Protein AF-A0A8J6S9C6-F1 (afdb_monomer_lite)

Secondary structure (DSSP, 8-state):
-HHHHHHHHHHHHHHHHHHHHHHHH-TTS-HHHHHHHHHHHHHHHHHHHHHHHHHHHHHHHHHHT-

pLDDT: mean 73.83, std 8.44, range [50.81, 88.62]

Structure (mmCIF, N/CA/C/O backbone):
data_AF-A0A8J6S9C6-F1
#
_entry.id   AF-A0A8J6S9C6-F1
#
loop_
_atom_site.group_PDB
_atom_site.id
_atom_site.type_symbol
_atom_site.label_atom_id
_atom_site.label_alt_id
_atom_site.label_comp_id
_atom_site.label_asym_id
_atom_site.label_entity_id
_atom_site.label_seq_id
_atom_site.pdbx_PDB_ins_code
_atom_site.Cartn_x
_atom_site.Cartn_y
_atom_site.Cartn_z
_atom_site.occupancy
_atom_site.B_iso_or_equiv
_atom_site.auth_seq_id
_atom_site.auth_comp_id
_atom_site.auth_asym_id
_atom_site.auth_atom_id
_atom_site.pdbx_PDB_model_num
ATOM 1 N N . MET A 1 1 ? 8.436 -9.504 -20.436 1.00 62.69 1 MET A N 1
ATOM 2 C CA . MET A 1 1 ? 7.941 -8.299 -19.733 1.00 62.69 1 MET A CA 1
ATOM 3 C C . MET A 1 1 ? 7.223 -8.643 -18.428 1.00 62.69 1 MET A C 1
ATOM 5 O O . MET A 1 1 ? 7.499 -7.962 -17.464 1.00 62.69 1 MET A O 1
ATOM 9 N N . ILE A 1 2 ? 6.506 -9.772 -18.342 1.00 72.88 2 ILE A N 1
ATOM 10 C CA . ILE A 1 2 ? 5.753 -10.259 -17.158 1.00 72.88 2 ILE A CA 1
ATOM 11 C C . ILE A 1 2 ? 6.556 -10.339 -15.837 1.00 72.88 2 ILE A C 1
ATOM 13 O O . ILE A 1 2 ? 6.000 -10.187 -14.753 1.00 72.88 2 ILE A O 1
ATOM 17 N N . CYS A 1 3 ? 7.873 -10.567 -15.888 1.00 74.38 3 CYS A N 1
ATOM 18 C CA . CYS A 1 3 ? 8.683 -10.731 -14.675 1.00 74.38 3 CYS A CA 1
ATOM 19 C C . CYS A 1 3 ? 8.697 -9.480 -13.783 1.00 74.38 3 CYS A C 1
ATOM 21 O O . CYS A 1 3 ? 8.760 -9.607 -12.563 1.00 74.38 3 CYS A O 1
ATOM 23 N N . VAL A 1 4 ? 8.627 -8.283 -14.374 1.00 75.69 4 VAL A N 1
ATOM 24 C CA . VAL A 1 4 ? 8.676 -7.023 -13.616 1.00 75.69 4 VAL A CA 1
ATOM 25 C C . VAL A 1 4 ? 7.377 -6.823 -12.841 1.00 75.69 4 VAL A C 1
ATOM 27 O O . VAL A 1 4 ? 7.413 -6.475 -11.663 1.00 75.69 4 VAL A O 1
ATOM 30 N N . GLU A 1 5 ? 6.239 -7.124 -13.463 1.00 74.56 5 GLU A N 1
ATOM 31 C CA . GLU A 1 5 ? 4.921 -7.022 -12.832 1.00 74.56 5 GLU A CA 1
ATOM 32 C C . GLU A 1 5 ? 4.775 -8.003 -11.657 1.00 74.56 5 GLU A C 1
ATOM 34 O O . GLU A 1 5 ? 4.284 -7.628 -10.593 1.00 74.56 5 GLU A O 1
ATOM 39 N N . VAL A 1 6 ? 5.273 -9.235 -11.798 1.00 81.44 6 VAL A N 1
ATOM 40 C CA . VAL A 1 6 ? 5.212 -10.249 -10.728 1.00 81.44 6 VAL A CA 1
ATOM 41 C C . VAL A 1 6 ? 6.105 -9.878 -9.542 1.00 81.44 6 VAL A C 1
ATOM 43 O O . VAL A 1 6 ? 5.677 -9.988 -8.392 1.00 81.44 6 VAL A O 1
ATOM 46 N N . ILE A 1 7 ? 7.325 -9.396 -9.802 1.00 82.25 7 ILE A N 1
ATOM 47 C CA . ILE A 1 7 ? 8.229 -8.912 -8.747 1.00 82.25 7 ILE A CA 1
ATOM 48 C C . ILE A 1 7 ? 7.593 -7.729 -8.012 1.00 82.25 7 ILE A C 1
ATOM 50 O O . ILE A 1 7 ? 7.639 -7.665 -6.784 1.00 82.25 7 ILE A O 1
ATOM 54 N N . TYR A 1 8 ? 6.945 -6.827 -8.746 1.00 77.12 8 TYR A N 1
ATOM 55 C CA . TYR A 1 8 ? 6.272 -5.678 -8.16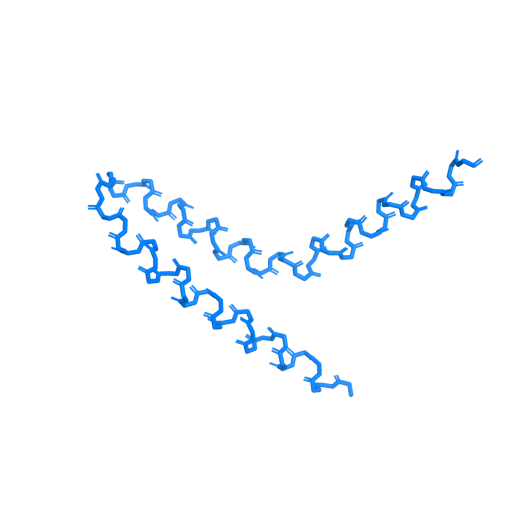0 1.00 77.12 8 TYR A CA 1
ATOM 56 C C . TYR A 1 8 ? 5.114 -6.091 -7.241 1.00 77.12 8 TYR A C 1
ATOM 58 O O . TYR A 1 8 ? 5.020 -5.610 -6.112 1.00 77.12 8 TYR A O 1
ATOM 66 N N . LEU A 1 9 ? 4.274 -7.032 -7.682 1.00 78.31 9 LEU A N 1
ATOM 67 C CA . LEU A 1 9 ? 3.174 -7.570 -6.876 1.00 78.31 9 LEU A CA 1
ATOM 68 C C . LEU A 1 9 ? 3.675 -8.293 -5.618 1.00 78.31 9 LEU A C 1
ATOM 70 O O . LEU A 1 9 ? 3.083 -8.142 -4.547 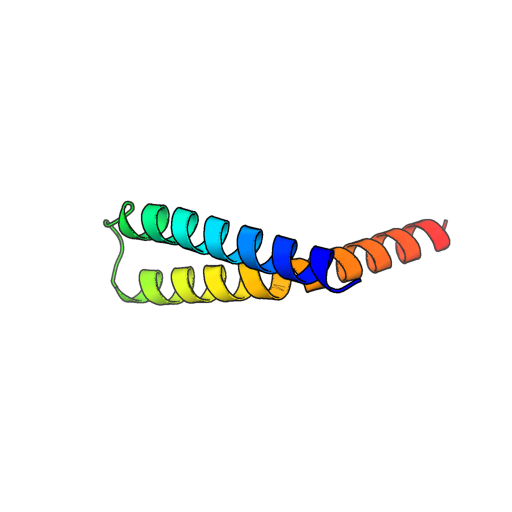1.00 78.31 9 LEU A O 1
ATOM 74 N N . LEU A 1 10 ? 4.785 -9.030 -5.712 1.00 81.12 10 LEU A N 1
ATOM 75 C CA . LEU A 1 10 ? 5.423 -9.674 -4.559 1.00 81.12 10 LEU A CA 1
ATOM 76 C C . LEU A 1 10 ? 5.931 -8.646 -3.542 1.00 81.12 10 LEU A C 1
ATOM 78 O O . LEU A 1 10 ? 5.663 -8.780 -2.345 1.00 81.12 10 LEU A O 1
ATOM 82 N N . ILE 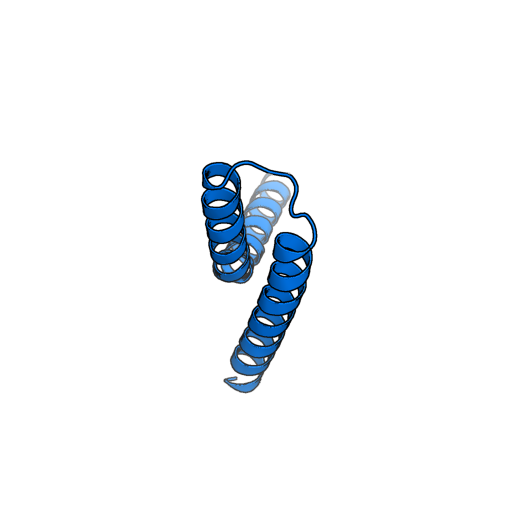A 1 11 ? 6.615 -7.599 -4.008 1.00 79.25 11 ILE A N 1
ATOM 83 C CA . ILE A 1 11 ? 7.113 -6.513 -3.153 1.00 79.25 11 ILE A CA 1
ATOM 84 C C . ILE A 1 11 ? 5.940 -5.785 -2.485 1.00 79.25 11 ILE A C 1
ATOM 86 O O . ILE A 1 11 ? 5.954 -5.594 -1.268 1.00 79.25 11 ILE A O 1
ATOM 90 N N . ALA A 1 12 ? 4.897 -5.456 -3.251 1.00 76.06 12 ALA A N 1
ATOM 91 C CA . ALA A 1 12 ? 3.697 -4.790 -2.752 1.00 76.06 12 ALA A CA 1
ATOM 92 C C . ALA A 1 12 ? 2.982 -5.624 -1.680 1.00 76.06 12 ALA A C 1
ATOM 94 O O . ALA A 1 12 ? 2.646 -5.106 -0.617 1.00 76.06 12 ALA A O 1
ATOM 95 N N . THR A 1 13 ? 2.815 -6.929 -1.909 1.00 78.44 13 THR A N 1
ATOM 96 C CA . THR A 1 13 ? 2.162 -7.832 -0.945 1.00 78.44 13 THR A CA 1
ATOM 97 C C . THR A 1 13 ? 3.000 -7.987 0.326 1.00 78.44 13 THR A C 1
ATOM 99 O O . THR A 1 13 ? 2.467 -8.000 1.437 1.00 78.44 13 THR A O 1
ATOM 102 N N . THR A 1 14 ? 4.326 -8.048 0.191 1.00 80.12 14 THR A N 1
ATOM 103 C CA . THR A 1 14 ? 5.243 -8.164 1.335 1.00 80.12 14 THR A CA 1
ATOM 104 C C . THR A 1 14 ? 5.204 -6.907 2.201 1.00 80.12 14 THR A C 1
ATOM 106 O O . THR A 1 14 ? 4.998 -6.997 3.412 1.00 80.12 14 THR A O 1
ATOM 109 N N . LEU A 1 15 ? 5.323 -5.730 1.579 1.00 74.88 15 LEU A N 1
ATOM 110 C CA . LEU A 1 15 ? 5.186 -4.441 2.258 1.00 74.88 15 LEU A CA 1
ATOM 111 C C . LEU A 1 15 ? 3.819 -4.319 2.927 1.00 74.88 15 LEU A C 1
ATOM 113 O O . LEU A 1 15 ? 3.754 -3.994 4.109 1.00 74.88 15 LEU A O 1
ATOM 117 N N . PHE A 1 16 ? 2.744 -4.666 2.222 1.00 76.44 16 PHE A N 1
ATOM 118 C CA . PHE A 1 16 ? 1.396 -4.654 2.779 1.00 76.44 16 PHE A CA 1
ATOM 119 C C . PHE A 1 16 ? 1.285 -5.499 4.053 1.00 76.44 16 PHE A C 1
ATOM 121 O O . PHE A 1 16 ? 0.694 -5.063 5.039 1.00 76.44 16 PHE A O 1
ATOM 128 N N . THR A 1 17 ? 1.906 -6.679 4.070 1.00 77.19 17 THR A N 1
ATOM 129 C CA . THR A 1 17 ? 1.870 -7.586 5.225 1.00 77.19 17 THR A CA 1
ATOM 130 C C . THR A 1 17 ? 2.680 -7.044 6.411 1.00 77.19 17 THR A C 1
ATOM 132 O O . THR A 1 17 ? 2.218 -7.126 7.548 1.00 77.19 17 THR A O 1
ATOM 135 N N . ILE A 1 18 ? 3.848 -6.438 6.160 1.00 77.50 18 ILE A N 1
ATOM 136 C CA . ILE A 1 18 ? 4.689 -5.804 7.196 1.00 77.50 18 ILE A CA 1
ATOM 137 C C . ILE A 1 18 ? 3.968 -4.609 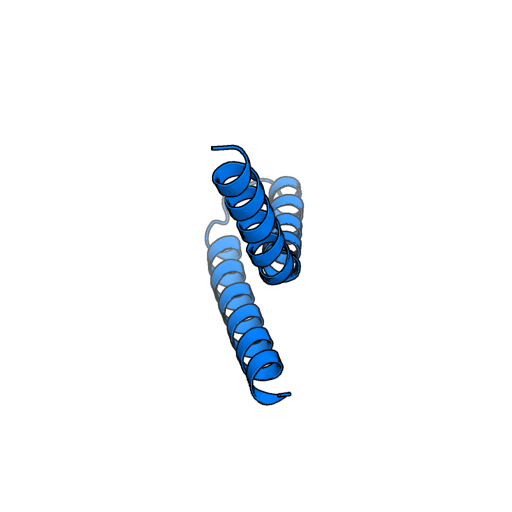7.820 1.00 77.50 18 ILE A C 1
ATOM 139 O O . ILE A 1 18 ? 3.875 -4.498 9.042 1.00 77.50 18 ILE A O 1
ATOM 143 N N . TRP A 1 19 ? 3.426 -3.730 6.981 1.00 71.69 19 TRP A N 1
ATOM 144 C CA . TRP A 1 19 ? 2.652 -2.585 7.439 1.00 71.69 19 TRP A CA 1
ATOM 145 C C . TRP A 1 19 ? 1.396 -3.023 8.191 1.00 71.69 19 TRP A C 1
ATOM 147 O O . TRP A 1 19 ? 1.035 -2.400 9.187 1.00 71.69 19 TRP A O 1
ATOM 157 N N . LEU A 1 20 ? 0.763 -4.124 7.775 1.00 69.75 20 LEU A N 1
ATOM 158 C CA . LEU A 1 20 ? -0.363 -4.706 8.496 1.00 69.75 20 LEU A CA 1
ATOM 159 C C . LEU A 1 20 ? -0.007 -5.203 9.887 1.00 69.75 20 LEU A C 1
ATOM 161 O O . LEU A 1 20 ? -0.794 -5.025 10.819 1.00 69.75 20 LEU A O 1
ATOM 165 N N . ASP A 1 21 ? 1.137 -5.865 10.014 1.00 74.00 21 ASP A N 1
ATOM 166 C CA . 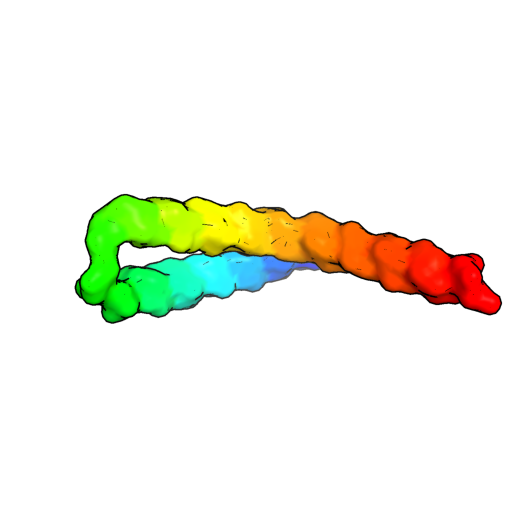ASP A 1 21 ? 1.640 -6.328 11.300 1.00 74.00 21 ASP A CA 1
ATOM 167 C C . ASP A 1 21 ? 1.932 -5.135 12.217 1.00 74.00 21 ASP A C 1
ATOM 169 O O . ASP A 1 21 ? 1.450 -5.089 13.350 1.00 74.00 21 ASP A O 1
ATOM 173 N N . PHE A 1 22 ? 2.586 -4.103 11.679 1.00 68.19 22 PHE A N 1
ATOM 174 C CA . PHE A 1 22 ? 2.870 -2.857 12.389 1.00 68.19 22 PHE A CA 1
ATOM 175 C C . PHE A 1 22 ? 1.586 -2.164 12.868 1.00 68.19 22 PHE A C 1
ATOM 177 O O . PHE A 1 22 ? 1.443 -1.827 14.042 1.00 68.19 22 PHE A O 1
ATOM 184 N N . PHE A 1 23 ? 0.590 -2.060 11.989 1.00 65.62 23 PHE A N 1
ATOM 185 C CA . PHE A 1 23 ? -0.704 -1.455 12.295 1.00 65.62 23 PHE A CA 1
ATOM 186 C C . PHE A 1 23 ? -1.520 -2.273 13.314 1.00 65.62 23 PHE A C 1
ATOM 188 O O . PHE A 1 23 ? -2.293 -1.727 14.100 1.00 65.62 23 PHE A O 1
ATOM 195 N N . LYS A 1 24 ? -1.355 -3.603 13.335 1.00 68.25 24 LYS A N 1
ATOM 196 C CA . LYS A 1 24 ? -1.942 -4.472 14.371 1.00 68.25 24 LYS A CA 1
ATOM 197 C C . LYS A 1 24 ? -1.242 -4.332 15.722 1.00 68.25 24 LYS A C 1
ATOM 199 O O . LYS A 1 24 ? -1.891 -4.585 16.742 1.00 68.25 24 LYS A O 1
ATOM 204 N N . ARG A 1 25 ? 0.045 -3.982 15.723 1.00 68.25 25 ARG A N 1
ATOM 205 C CA . ARG A 1 25 ? 0.893 -3.847 16.913 1.00 68.25 25 ARG A CA 1
ATOM 206 C C . ARG A 1 25 ? 0.672 -2.515 17.638 1.00 68.25 25 ARG A C 1
ATOM 208 O O . ARG A 1 25 ? 0.726 -2.495 18.863 1.00 68.25 25 ARG A O 1
ATOM 215 N N . ASP A 1 26 ? 0.291 -1.462 16.914 1.00 64.00 26 ASP A N 1
ATOM 216 C CA . ASP A 1 26 ? -0.047 -0.117 17.428 1.00 64.00 26 ASP A CA 1
ATOM 217 C C . ASP A 1 26 ? -1.470 -0.029 18.049 1.00 64.00 26 ASP A C 1
ATOM 219 O O . ASP A 1 26 ? -2.311 0.825 17.753 1.00 64.00 26 ASP A O 1
ATOM 223 N N . ARG A 1 27 ? -1.799 -1.008 18.898 1.00 53.69 27 ARG A N 1
ATOM 224 C CA . ARG A 1 27 ? -3.167 -1.383 19.296 1.00 53.69 27 ARG A CA 1
ATOM 225 C C . ARG A 1 27 ? -3.777 -0.536 20.431 1.00 53.69 27 ARG A C 1
ATOM 227 O O . ARG A 1 27 ? -4.391 -1.101 21.334 1.00 53.69 27 ARG A O 1
ATOM 234 N N . THR A 1 28 ? -3.670 0.793 20.370 1.00 61.19 28 THR A N 1
ATOM 235 C CA . THR A 1 28 ? -4.250 1.709 21.388 1.00 61.19 28 THR A CA 1
ATOM 236 C C . THR A 1 28 ? -5.447 2.539 20.882 1.00 61.19 28 THR A C 1
ATOM 238 O O . THR A 1 28 ? -6.065 3.273 21.648 1.00 61.19 28 THR A O 1
ATOM 241 N N . TRP A 1 29 ? -5.853 2.408 19.614 1.00 55.75 29 TRP A N 1
ATOM 242 C CA . TRP A 1 29 ? -6.824 3.325 18.993 1.00 55.75 29 TRP A CA 1
ATOM 243 C C . TRP A 1 29 ? -8.211 2.701 18.746 1.00 55.75 29 TRP A C 1
ATOM 245 O O . TRP A 1 29 ? -8.337 1.511 18.442 1.00 55.75 29 TRP A O 1
ATOM 255 N N . LYS A 1 30 ? -9.268 3.525 18.885 1.00 60.31 30 LYS A N 1
ATOM 256 C CA . LYS A 1 30 ? -10.692 3.174 18.693 1.00 60.31 30 LYS A CA 1
ATOM 257 C C . LYS A 1 30 ? -10.911 2.459 17.352 1.00 60.31 30 LYS A C 1
ATOM 259 O O . LYS A 1 30 ? -10.450 2.911 16.311 1.00 60.31 30 LYS A O 1
ATOM 264 N N . THR A 1 31 ? -11.693 1.382 17.370 1.00 60.56 31 THR A N 1
ATOM 265 C CA . THR A 1 31 ? -11.945 0.432 16.266 1.00 60.56 31 THR A CA 1
ATOM 266 C C . THR A 1 31 ? -12.282 1.055 14.898 1.00 60.56 31 THR A C 1
ATOM 268 O O . THR A 1 31 ? -12.027 0.422 13.876 1.00 60.56 31 THR A O 1
ATOM 271 N N . GLN A 1 32 ? -12.817 2.281 14.848 1.00 60.94 32 GLN A N 1
ATOM 272 C CA . GLN A 1 32 ? -13.140 2.978 13.595 1.00 60.94 32 GLN A CA 1
ATOM 273 C C . GLN A 1 32 ? -11.914 3.566 12.876 1.00 60.94 32 GLN A C 1
ATOM 275 O O . GLN A 1 32 ? -11.796 3.407 11.663 1.00 60.94 32 GLN A O 1
ATOM 280 N N . GLU A 1 33 ? -10.955 4.132 13.614 1.00 64.00 33 GLU A N 1
ATOM 281 C CA . GLU A 1 33 ? -9.688 4.652 13.064 1.00 64.00 33 GLU A CA 1
ATOM 282 C C . GLU A 1 33 ? -8.868 3.523 12.422 1.00 64.00 33 GLU A C 1
ATOM 284 O O . GLU A 1 33 ? -8.166 3.694 11.424 1.00 64.00 33 GLU A O 1
ATOM 289 N N . ARG A 1 34 ? -9.020 2.313 12.970 1.00 66.94 34 ARG A N 1
ATOM 290 C CA . ARG A 1 34 ? -8.319 1.117 12.513 1.00 66.94 34 ARG A CA 1
ATOM 291 C C . ARG A 1 34 ? -8.765 0.661 11.119 1.00 66.94 34 ARG A C 1
ATOM 293 O O . ARG A 1 34 ? -7.954 0.159 10.346 1.00 66.94 34 ARG A O 1
ATOM 300 N N . LEU A 1 35 ? -10.048 0.821 10.802 1.00 69.31 35 LEU A N 1
ATOM 301 C CA . LEU A 1 35 ? -10.604 0.467 9.494 1.00 69.31 35 LEU A CA 1
ATOM 302 C C . LEU A 1 35 ? -10.188 1.495 8.437 1.00 69.31 35 LEU A C 1
ATOM 304 O O . LEU A 1 35 ? -9.759 1.107 7.354 1.00 69.31 35 LEU A O 1
ATOM 308 N N . ALA A 1 36 ? -10.219 2.784 8.787 1.00 67.50 36 ALA A N 1
ATOM 309 C CA . ALA A 1 36 ? -9.752 3.858 7.916 1.00 67.50 36 ALA A CA 1
ATOM 310 C C . ALA A 1 36 ? -8.256 3.722 7.585 1.00 67.50 36 ALA A C 1
ATOM 312 O O . ALA A 1 36 ? -7.886 3.773 6.416 1.00 67.50 36 ALA A O 1
ATOM 313 N N . GLY A 1 37 ? -7.397 3.460 8.577 1.00 73.94 37 GLY A N 1
ATOM 314 C CA . GLY A 1 37 ? -5.965 3.266 8.331 1.00 73.94 37 GLY A CA 1
ATOM 315 C C . GLY A 1 37 ? -5.647 2.009 7.517 1.00 73.94 37 GLY A C 1
ATOM 316 O O . GLY A 1 37 ? -4.779 2.055 6.651 1.00 73.94 37 GLY A O 1
ATOM 317 N N . PHE A 1 38 ? -6.399 0.919 7.707 1.00 72.31 38 PHE A N 1
ATOM 318 C CA . PHE A 1 38 ? -6.283 -0.281 6.871 1.00 72.31 38 PHE A CA 1
ATOM 319 C C . PHE A 1 38 ? -6.660 0.007 5.413 1.00 72.31 38 PHE A C 1
ATOM 321 O O . PHE A 1 38 ? -5.922 -0.364 4.502 1.00 72.31 38 PHE A O 1
ATOM 328 N N . VAL A 1 39 ? -7.784 0.693 5.184 1.00 75.19 39 VAL A N 1
ATOM 329 C CA . VAL A 1 39 ? -8.230 1.079 3.837 1.00 75.19 39 VAL A CA 1
ATOM 330 C C . VAL A 1 39 ? -7.206 2.004 3.184 1.00 75.19 39 VAL A C 1
ATOM 332 O O . VAL A 1 39 ? -6.823 1.756 2.046 1.00 75.19 39 VAL A O 1
ATOM 335 N N . THR A 1 40 ? -6.684 2.994 3.909 1.00 75.50 40 THR A N 1
ATOM 336 C CA . THR A 1 40 ? -5.608 3.868 3.421 1.00 75.50 40 THR A CA 1
ATOM 337 C C . THR A 1 40 ? -4.357 3.080 3.048 1.00 75.50 40 THR A C 1
ATOM 339 O O . THR A 1 40 ? -3.746 3.378 2.031 1.00 75.50 40 THR A O 1
ATOM 342 N N . LEU A 1 41 ? -3.995 2.041 3.804 1.00 74.81 41 LEU A N 1
ATOM 343 C CA . LEU A 1 41 ? -2.843 1.184 3.508 1.00 74.81 41 LEU A CA 1
ATOM 344 C C . LEU A 1 41 ? -3.033 0.356 2.235 1.00 74.81 41 LEU A C 1
ATOM 346 O O . LEU A 1 41 ? -2.124 0.265 1.407 1.00 74.81 41 LEU A O 1
ATOM 350 N N . VAL A 1 42 ? -4.221 -0.224 2.061 1.00 76.50 42 VAL A N 1
ATOM 351 C CA . VAL A 1 42 ? -4.590 -0.968 0.848 1.00 76.50 42 VAL A CA 1
ATOM 352 C C . VAL A 1 42 ? -4.589 -0.032 -0.359 1.00 76.50 42 VAL A C 1
ATOM 354 O O . VAL A 1 42 ? -3.950 -0.326 -1.368 1.00 76.50 42 VAL A O 1
ATOM 357 N N . VAL A 1 43 ? -5.259 1.117 -0.242 1.00 77.62 43 VAL A N 1
ATOM 358 C CA . VAL A 1 43 ? -5.341 2.132 -1.297 1.00 77.62 43 VAL A CA 1
ATOM 359 C C . VAL A 1 43 ? -3.943 2.640 -1.631 1.00 77.62 43 VAL A C 1
ATOM 361 O O . VAL A 1 43 ? -3.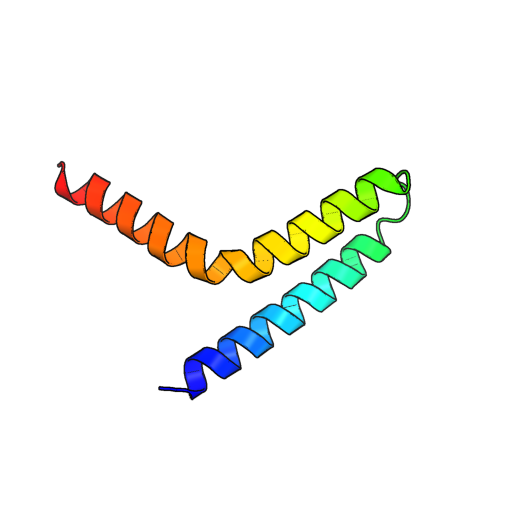557 2.593 -2.789 1.00 77.62 43 VAL A O 1
ATOM 364 N N . ALA A 1 44 ? -3.133 3.025 -0.647 1.00 77.00 44 ALA A N 1
ATOM 365 C CA . ALA A 1 44 ? -1.771 3.493 -0.880 1.00 77.00 44 ALA A CA 1
ATOM 366 C C . ALA A 1 44 ? -0.908 2.434 -1.576 1.00 77.00 44 ALA A C 1
ATOM 368 O O . ALA A 1 44 ? -0.165 2.783 -2.483 1.00 77.00 44 ALA A O 1
ATOM 369 N N . THR A 1 45 ? -1.037 1.154 -1.215 1.00 76.50 45 THR A N 1
ATOM 370 C CA . THR A 1 45 ? -0.268 0.059 -1.834 1.00 76.50 45 THR A CA 1
ATOM 371 C C . THR A 1 45 ? -0.685 -0.193 -3.286 1.00 76.50 45 THR A C 1
ATOM 373 O O . THR A 1 45 ? 0.173 -0.368 -4.149 1.00 76.50 45 THR A O 1
ATOM 376 N N . ILE A 1 46 ? -1.990 -0.185 -3.579 1.00 77.81 46 ILE A N 1
ATOM 377 C CA . ILE A 1 46 ? -2.524 -0.393 -4.939 1.00 77.81 46 ILE A CA 1
ATOM 378 C C . ILE A 1 46 ? -2.265 0.828 -5.824 1.00 77.81 46 ILE A C 1
ATOM 380 O O . ILE A 1 46 ? -1.950 0.687 -7.004 1.00 77.81 46 ILE A O 1
ATOM 384 N N . PHE A 1 47 ? -2.391 2.030 -5.263 1.00 77.94 47 PHE A N 1
ATOM 385 C CA . PHE A 1 47 ? -2.172 3.276 -5.984 1.00 77.94 47 PHE A CA 1
ATOM 386 C C . PHE A 1 47 ? -0.697 3.666 -6.065 1.00 77.94 47 PHE A C 1
ATOM 388 O O . PHE A 1 47 ? -0.372 4.499 -6.899 1.00 77.94 47 PHE A O 1
ATOM 395 N N . TRP A 1 48 ? 0.214 3.058 -5.299 1.00 74.50 48 TRP A N 1
ATOM 396 C CA . TRP A 1 48 ? 1.661 3.301 -5.394 1.00 74.50 48 TRP A CA 1
ATOM 397 C C . TRP A 1 48 ? 2.217 3.220 -6.834 1.00 74.50 48 TRP A C 1
ATOM 399 O O . TRP A 1 48 ? 2.882 4.167 -7.266 1.00 74.50 48 TRP A O 1
ATOM 409 N N . PRO A 1 49 ? 1.912 2.171 -7.633 1.00 72.62 49 PRO A N 1
ATOM 410 C CA . PRO A 1 49 ? 2.329 2.095 -9.036 1.00 72.62 49 PRO A CA 1
ATOM 411 C C . PRO A 1 49 ? 1.648 3.111 -9.952 1.00 72.62 49 PRO A C 1
ATOM 413 O O . PRO A 1 49 ? 2.162 3.347 -11.037 1.00 72.62 49 PRO A O 1
ATOM 416 N N . LEU A 1 50 ? 0.515 3.696 -9.553 1.00 76.44 50 LEU A N 1
ATOM 417 C CA . LEU A 1 50 ? -0.169 4.759 -10.300 1.00 76.44 50 LEU A CA 1
ATOM 418 C C . LEU A 1 50 ? 0.359 6.147 -9.921 1.00 76.44 50 LEU A C 1
ATOM 420 O O . LEU A 1 50 ? 0.555 6.995 -10.785 1.00 76.44 50 LEU A O 1
ATOM 424 N N . VAL A 1 51 ? 0.634 6.377 -8.640 1.00 79.00 51 VAL A N 1
ATOM 425 C CA . VAL A 1 51 ? 1.173 7.634 -8.111 1.00 79.00 51 VAL A CA 1
ATOM 426 C C . VAL A 1 51 ? 2.542 7.925 -8.712 1.00 79.00 51 VAL A C 1
ATOM 428 O O . VAL A 1 51 ? 2.818 9.071 -9.053 1.00 79.00 51 VAL A O 1
ATOM 431 N N . LEU A 1 52 ? 3.381 6.904 -8.896 1.00 79.00 52 LEU A N 1
ATOM 432 C CA . LEU A 1 52 ? 4.725 7.068 -9.447 1.00 79.00 52 LEU A CA 1
ATOM 433 C C . LEU A 1 52 ? 4.742 7.645 -10.886 1.00 79.00 52 LEU A C 1
ATOM 435 O O . LEU A 1 52 ? 5.403 8.664 -11.094 1.00 79.00 52 LEU A O 1
ATOM 439 N N . PRO A 1 53 ? 4.023 7.082 -11.881 1.00 78.88 53 PRO A N 1
ATOM 440 C CA . PRO A 1 53 ? 3.942 7.661 -13.220 1.00 78.88 53 PRO A CA 1
ATOM 441 C C . PRO A 1 53 ? 3.187 8.991 -13.237 1.00 78.88 53 PRO A C 1
ATOM 443 O O . PRO A 1 53 ? 3.591 9.881 -13.980 1.00 78.88 53 PRO A O 1
ATOM 446 N N . ILE A 1 54 ? 2.151 9.171 -12.409 1.00 83.69 54 ILE A N 1
ATOM 447 C CA . ILE A 1 54 ? 1.440 10.457 -12.311 1.00 83.69 54 ILE A CA 1
ATOM 448 C C . ILE A 1 54 ? 2.398 11.557 -11.836 1.00 83.69 54 ILE A C 1
ATOM 450 O O . ILE A 1 54 ? 2.531 12.582 -12.500 1.00 83.69 54 ILE A O 1
ATOM 454 N N . ALA A 1 55 ? 3.139 11.317 -10.752 1.00 85.31 55 ALA A N 1
ATOM 455 C CA . ALA A 1 55 ? 4.131 12.257 -10.236 1.00 85.31 55 ALA A CA 1
ATOM 456 C C . ALA A 1 55 ? 5.242 12.539 -11.257 1.00 85.31 55 ALA A C 1
ATOM 458 O O . ALA A 1 55 ? 5.695 13.675 -11.391 1.00 85.31 55 ALA A O 1
ATOM 459 N N . TYR A 1 56 ? 5.665 11.524 -12.014 1.00 85.38 56 TYR A N 1
ATOM 460 C CA . TYR A 1 56 ? 6.668 11.696 -13.061 1.00 85.38 56 TYR A CA 1
ATOM 461 C C . TYR A 1 56 ? 6.164 12.579 -14.212 1.00 85.38 56 TYR A C 1
ATOM 463 O O . TYR A 1 56 ? 6.895 13.454 -14.677 1.00 85.38 56 TYR A O 1
ATOM 471 N N . ILE A 1 57 ? 4.911 12.398 -14.643 1.00 87.25 57 ILE A N 1
ATOM 472 C CA . ILE A 1 57 ? 4.273 13.251 -15.655 1.00 87.25 57 ILE A CA 1
ATOM 473 C C . ILE A 1 57 ? 4.154 14.692 -15.148 1.00 87.25 57 ILE A C 1
ATOM 475 O O . ILE A 1 57 ? 4.457 15.620 -15.898 1.00 87.25 57 ILE A O 1
ATOM 479 N N . GLU A 1 58 ? 3.772 14.891 -13.886 1.00 88.06 58 GLU A N 1
ATOM 480 C CA . GLU A 1 58 ? 3.686 16.214 -13.253 1.00 88.06 58 GLU A CA 1
ATOM 481 C C . GLU A 1 58 ? 5.047 16.934 -13.285 1.00 88.06 58 GLU A C 1
ATOM 483 O O . GLU A 1 58 ? 5.151 18.079 -13.732 1.00 88.06 58 GLU A O 1
ATOM 488 N N . ILE A 1 59 ? 6.117 16.231 -12.890 1.00 88.62 59 ILE A N 1
ATOM 489 C CA . ILE A 1 59 ? 7.494 16.745 -12.904 1.00 88.62 59 ILE A CA 1
ATOM 490 C C . ILE A 1 59 ? 7.942 17.065 -14.332 1.00 88.62 59 ILE A C 1
ATOM 492 O O . ILE A 1 59 ? 8.549 18.111 -14.564 1.00 88.62 59 ILE A O 1
ATOM 496 N N . LEU A 1 60 ? 7.648 16.189 -15.297 1.00 87.81 60 LEU A N 1
ATOM 497 C CA . LEU A 1 60 ? 8.014 16.390 -16.698 1.00 87.81 60 LEU A CA 1
ATOM 498 C C . LEU A 1 60 ? 7.300 17.613 -17.287 1.00 87.81 60 LEU A C 1
ATOM 500 O O . LEU A 1 60 ? 7.931 18.442 -17.942 1.00 87.81 60 LEU A O 1
ATOM 504 N N . LYS A 1 61 ? 6.004 17.764 -16.999 1.00 82.81 61 LYS A N 1
ATOM 505 C CA . LYS A 1 61 ? 5.206 18.923 -17.407 1.00 82.81 61 LYS A CA 1
ATOM 506 C C . LYS A 1 61 ? 5.737 20.209 -16.773 1.00 82.81 61 LYS A C 1
ATOM 508 O O . LYS A 1 61 ? 5.870 21.214 -17.464 1.00 82.81 61 LYS A O 1
ATOM 513 N N . SER A 1 62 ? 6.113 20.160 -15.495 1.00 84.50 62 SER A N 1
ATOM 514 C CA . SER A 1 62 ? 6.705 21.298 -14.788 1.00 84.50 62 SER A CA 1
ATOM 515 C C . SER A 1 62 ? 8.094 21.672 -15.317 1.00 84.50 62 SER A C 1
ATOM 517 O O . SER A 1 62 ? 8.424 22.853 -15.347 1.00 84.50 62 SER A O 1
ATOM 519 N N . LYS A 1 63 ? 8.904 20.698 -15.753 1.00 75.44 63 LYS A N 1
ATOM 520 C CA . LYS A 1 63 ? 10.213 20.935 -16.389 1.00 75.44 63 LYS A CA 1
ATOM 521 C C . LYS A 1 63 ? 10.109 21.428 -17.833 1.00 75.44 63 LYS A C 1
ATOM 523 O O . LYS A 1 63 ? 11.014 22.112 -18.278 1.00 75.44 63 LYS A O 1
ATOM 528 N N . SER A 1 64 ? 9.047 21.070 -18.554 1.00 69.88 64 SER A N 1
ATOM 529 C CA . SER A 1 64 ? 8.803 21.494 -19.941 1.00 69.88 64 SER A CA 1
ATOM 530 C C . SER A 1 64 ? 8.232 22.916 -20.061 1.00 69.88 64 SER A C 1
ATOM 532 O O . SER A 1 64 ? 8.154 23.440 -21.169 1.00 69.88 64 SER A O 1
ATOM 534 N N . GLN A 1 65 ? 7.761 23.509 -18.961 1.00 57.53 65 GLN A N 1
ATOM 535 C CA . GLN A 1 65 ? 7.217 24.876 -18.904 1.00 57.53 65 GLN A CA 1
ATOM 536 C C . GLN A 1 65 ? 8.279 25.925 -18.499 1.00 57.53 65 GLN A C 1
ATOM 538 O O . GLN A 1 65 ? 7.929 27.084 -18.281 1.00 57.53 65 GLN A O 1
ATOM 543 N N . LEU A 1 66 ? 9.545 25.509 -18.389 1.00 50.81 66 LEU A N 1
ATOM 544 C CA . LEU A 1 66 ? 10.746 26.308 -18.120 1.00 50.81 66 LEU A CA 1
ATOM 545 C C . LEU A 1 66 ? 11.608 26.358 -19.386 1.00 50.81 66 LEU A C 1
ATOM 547 O O . LEU A 1 66 ? 12.199 27.428 -19.637 1.00 50.81 66 LEU A O 1
#

Foldseek 3Di:
DVVVVVVLVVVLVVVLVVVVVVLVVVPPDDPVVSVVVNVVSVCCSVCVVVVVVVVVVVVVVVVVVD

Sequence (66 aa):
MICVEVIYLLIATTLFTIWLDFFKRDRTWKTQERLAGFVTLVVATIFWPLVLPIAYIEILKSKSQL

Radius of gyration: 16.2 Å; chains: 1; bounding box: 24×37×41 Å